Protein AF-D0LQ21-F1 (afdb_monomer_lite)

pLDDT: mean 74.05, std 12.21, range [40.0, 89.25]

Foldseek 3Di:
DPPPCDPVNVVVVVVVVLVVVLVVQLVVQCVVPVDNVRSVVRSVVVSVVVVVVVVVVVVVVVVPPPPDDPPDDPDD

Radius of gyration: 19.41 Å; chains: 1; bounding box: 46×28×57 Å

Organism: Haliangium ochraceum (strain DSM 14365 / JCM 11303 / SMP-2) (NCBI:txid502025)

Secondary structure (DSSP, 8-state):
------HHHHHHHHHHHHHHHHHHHHHHHHHHH--HHHHHHHHHHHHHHHHHHHHHHHHHHHT--TT---------

Structure (mmCIF, N/CA/C/O backbone):
data_AF-D0LQ21-F1
#
_entry.id   AF-D0LQ21-F1
#
loop_
_atom_site.group_PDB
_atom_site.id
_atom_site.type_symbol
_atom_site.label_atom_id
_atom_site.label_alt_id
_atom_site.label_comp_id
_atom_site.label_asym_id
_atom_site.label_entity_id
_atom_site.label_seq_id
_atom_site.pdbx_PDB_ins_code
_atom_site.Cartn_x
_atom_site.Cartn_y
_atom_site.Cartn_z
_atom_site.occupancy
_atom_site.B_iso_or_equiv
_atom_site.auth_seq_id
_atom_site.auth_comp_id
_atom_site.auth_asym_id
_atom_site.auth_atom_id
_atom_site.pdbx_PDB_model_num
ATOM 1 N N . MET A 1 1 ? 3.018 13.210 -29.492 1.00 40.00 1 MET A N 1
ATOM 2 C CA . MET A 1 1 ? 4.100 13.584 -28.553 1.00 40.00 1 MET A CA 1
ATOM 3 C C . MET A 1 1 ? 4.186 12.501 -27.476 1.00 40.00 1 MET A C 1
ATOM 5 O O . MET A 1 1 ? 3.337 12.466 -26.597 1.00 40.00 1 MET A O 1
ATOM 9 N N . ARG A 1 2 ? 5.110 11.530 -27.586 1.00 43.97 2 ARG A N 1
ATOM 10 C CA . ARG A 1 2 ? 5.321 10.532 -26.518 1.00 43.97 2 ARG A CA 1
ATOM 11 C C . ARG A 1 2 ? 6.034 11.248 -25.376 1.00 43.97 2 ARG A C 1
ATOM 13 O O . ARG A 1 2 ? 7.234 11.486 -25.458 1.00 43.97 2 ARG A O 1
ATOM 20 N N . THR A 1 3 ? 5.297 11.662 -24.351 1.00 47.78 3 THR A N 1
ATOM 21 C CA . THR A 1 3 ? 5.907 12.197 -23.133 1.00 47.78 3 THR A CA 1
ATOM 22 C C . THR A 1 3 ? 6.766 11.095 -22.527 1.00 47.78 3 THR A C 1
ATOM 24 O O . THR A 1 3 ? 6.233 10.088 -22.064 1.00 47.78 3 THR A O 1
ATOM 27 N N . MET A 1 4 ? 8.085 11.267 -22.568 1.00 48.34 4 MET A N 1
ATOM 28 C CA . MET A 1 4 ? 9.034 10.461 -21.807 1.00 48.34 4 MET A CA 1
ATOM 29 C C . MET A 1 4 ? 8.668 10.613 -20.326 1.00 48.34 4 MET A C 1
ATOM 31 O O . MET A 1 4 ? 9.028 11.603 -19.689 1.00 48.34 4 MET A O 1
ATOM 35 N N . GLU A 1 5 ? 7.867 9.691 -19.783 1.00 50.94 5 GLU A N 1
ATOM 36 C CA . GLU A 1 5 ? 7.608 9.645 -18.347 1.00 50.94 5 GLU A CA 1
ATOM 37 C C . GLU A 1 5 ? 8.952 9.416 -17.657 1.00 50.94 5 GLU A C 1
ATOM 39 O O . GLU A 1 5 ? 9.556 8.348 -17.740 1.00 50.94 5 GLU A O 1
ATOM 44 N N . SER A 1 6 ? 9.458 10.458 -17.000 1.00 60.19 6 SER A N 1
ATOM 45 C CA . SER A 1 6 ? 10.639 10.331 -16.160 1.00 60.19 6 SER A CA 1
ATOM 46 C C . SER A 1 6 ? 10.341 9.302 -15.071 1.00 60.19 6 SER A C 1
ATOM 48 O O . SER A 1 6 ? 9.326 9.420 -14.381 1.00 60.19 6 SER A O 1
ATOM 50 N N . LYS A 1 7 ? 11.238 8.322 -14.882 1.00 64.00 7 LYS A N 1
ATOM 51 C CA . LYS A 1 7 ? 11.131 7.265 -13.854 1.00 64.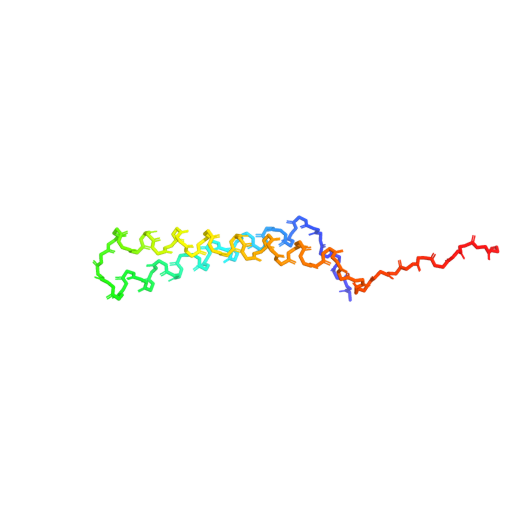00 7 LYS A CA 1
ATOM 52 C C . LYS A 1 7 ? 10.731 7.823 -12.476 1.00 64.00 7 LYS A C 1
ATOM 54 O O . LYS A 1 7 ? 9.968 7.197 -11.750 1.00 64.00 7 LYS A O 1
ATOM 59 N N . LYS A 1 8 ? 11.173 9.047 -12.154 1.00 62.06 8 LYS A N 1
ATOM 60 C CA . LYS A 1 8 ? 10.838 9.774 -10.917 1.00 62.06 8 LYS A CA 1
ATOM 61 C C . LYS A 1 8 ? 9.351 10.149 -10.808 1.00 62.06 8 LYS A C 1
ATOM 63 O O . LYS A 1 8 ? 8.776 10.058 -9.729 1.00 62.06 8 LYS A O 1
ATOM 68 N N . ARG A 1 9 ? 8.713 10.545 -11.913 1.00 54.59 9 ARG A N 1
ATOM 69 C CA . ARG A 1 9 ? 7.296 10.945 -11.955 1.00 54.59 9 ARG A CA 1
ATOM 70 C C . ARG A 1 9 ? 6.363 9.734 -11.859 1.00 54.59 9 ARG A C 1
ATOM 72 O O . ARG A 1 9 ? 5.358 9.802 -11.155 1.00 54.59 9 ARG A O 1
ATOM 79 N N . SER A 1 10 ? 6.740 8.621 -12.491 1.00 68.06 10 SER A N 1
ATOM 80 C CA . SER A 1 10 ? 6.019 7.348 -12.369 1.00 68.06 10 SER A CA 1
ATOM 81 C C . SER A 1 10 ? 6.093 6.794 -10.941 1.00 68.06 10 SER A C 1
ATOM 83 O O . SER A 1 10 ? 5.087 6.321 -10.415 1.00 68.06 10 SER A O 1
ATOM 85 N N . LEU A 1 11 ? 7.257 6.906 -10.284 1.00 72.75 11 LEU A N 1
ATOM 86 C CA . LEU A 1 11 ? 7.431 6.495 -8.888 1.00 72.75 11 LEU A CA 1
ATOM 87 C C . LEU A 1 11 ? 6.573 7.344 -7.936 1.00 72.75 11 LEU A C 1
ATOM 89 O O . LEU A 1 11 ? 5.894 6.797 -7.071 1.00 72.75 11 LEU A O 1
ATOM 93 N N . ALA A 1 12 ? 6.549 8.667 -8.136 1.00 71.12 12 ALA A N 1
ATOM 94 C CA . ALA A 1 12 ? 5.713 9.574 -7.351 1.00 71.12 12 ALA A CA 1
ATOM 95 C C . ALA A 1 12 ? 4.219 9.243 -7.497 1.00 71.12 12 ALA A C 1
ATOM 97 O O . ALA A 1 12 ? 3.534 9.098 -6.489 1.00 71.12 12 ALA A O 1
ATOM 98 N N . LYS A 1 13 ? 3.726 9.027 -8.727 1.00 65.19 13 LYS A N 1
ATOM 99 C CA . LYS A 1 13 ? 2.337 8.586 -8.962 1.00 65.19 13 LYS A CA 1
ATOM 100 C C . LYS A 1 13 ? 2.014 7.271 -8.260 1.00 65.19 13 LYS A C 1
ATOM 102 O O . LYS A 1 13 ? 0.968 7.169 -7.626 1.00 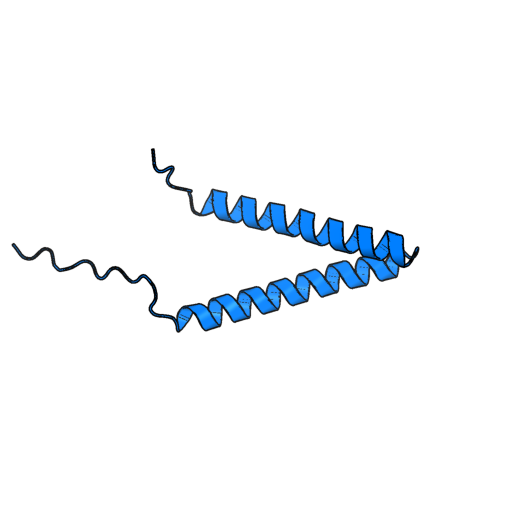65.19 13 LYS A O 1
ATOM 107 N N . ALA A 1 14 ? 2.892 6.274 -8.371 1.00 74.81 14 ALA A N 1
ATOM 108 C CA . ALA A 1 14 ? 2.680 4.971 -7.747 1.00 74.81 14 ALA A CA 1
ATOM 109 C C . ALA A 1 14 ? 2.611 5.082 -6.217 1.00 74.81 14 ALA A C 1
ATOM 111 O O . ALA A 1 14 ? 1.779 4.433 -5.581 1.00 74.81 14 ALA A O 1
ATOM 112 N N . LEU A 1 15 ? 3.456 5.932 -5.630 1.00 75.56 15 LEU A N 1
ATOM 113 C CA . LEU A 1 15 ? 3.460 6.175 -4.195 1.00 75.56 15 LEU A CA 1
ATOM 114 C C . LEU A 1 15 ? 2.196 6.926 -3.746 1.00 75.56 15 LEU A C 1
ATOM 116 O O . LEU A 1 15 ? 1.545 6.495 -2.797 1.00 75.56 15 LEU A O 1
ATOM 120 N N . SER A 1 16 ? 1.787 7.976 -4.467 1.00 71.69 16 SER A N 1
ATOM 121 C CA . SER A 1 16 ? 0.532 8.695 -4.202 1.00 71.69 16 SER A CA 1
ATOM 122 C C . SER A 1 16 ? -0.685 7.773 -4.276 1.00 71.69 16 SER A C 1
ATOM 124 O O . SER A 1 16 ? -1.540 7.810 -3.394 1.00 71.69 16 SER A O 1
ATOM 126 N N . TRP A 1 17 ? -0.746 6.902 -5.287 1.00 78.94 17 TRP A N 1
ATOM 127 C CA . TRP A 1 17 ? -1.842 5.946 -5.431 1.00 78.94 17 TRP A CA 1
ATOM 128 C C . TRP A 1 17 ? -1.888 4.933 -4.282 1.00 78.94 17 TRP A C 1
ATOM 130 O O . TRP A 1 17 ? -2.969 4.607 -3.796 1.00 78.94 17 TRP A O 1
ATOM 140 N N . ARG A 1 18 ? -0.725 4.478 -3.797 1.00 78.69 18 ARG A N 1
ATOM 141 C CA . ARG A 1 18 ? -0.646 3.575 -2.639 1.00 78.69 18 ARG A CA 1
ATOM 142 C C . ARG A 1 18 ? -1.213 4.210 -1.372 1.00 78.69 18 ARG A C 1
ATOM 144 O O . ARG A 1 18 ? -2.000 3.559 -0.697 1.00 78.69 18 ARG A O 1
ATOM 151 N N . PHE A 1 19 ? -0.889 5.471 -1.088 1.00 76.62 19 PHE A N 1
ATOM 152 C CA . PHE A 1 19 ? -1.447 6.170 0.075 1.00 76.62 19 PHE A CA 1
ATOM 153 C C . PHE A 1 19 ? -2.970 6.303 0.005 1.00 76.62 19 PHE A C 1
ATOM 155 O O . PHE A 1 19 ? -3.650 6.039 0.994 1.00 76.62 19 PHE A O 1
ATOM 162 N N . ILE A 1 20 ? -3.506 6.655 -1.167 1.00 79.44 20 ILE A N 1
ATOM 163 C CA . ILE A 1 20 ? -4.955 6.768 -1.379 1.00 79.44 20 ILE A CA 1
ATOM 164 C C . ILE A 1 20 ? -5.631 5.406 -1.186 1.00 79.44 20 ILE A C 1
ATOM 166 O O . ILE A 1 20 ? -6.624 5.312 -0.469 1.00 79.44 20 ILE A O 1
ATOM 170 N 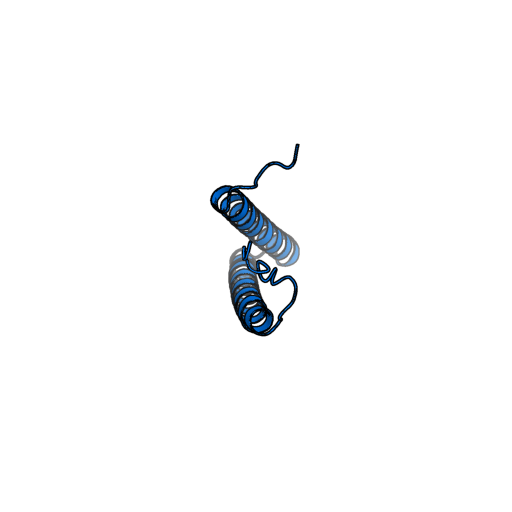N . ALA A 1 21 ? -5.074 4.344 -1.772 1.00 81.94 21 ALA A N 1
ATOM 171 C CA . ALA A 1 21 ? -5.625 2.999 -1.650 1.00 81.94 21 ALA A CA 1
ATOM 172 C C . ALA A 1 21 ? -5.658 2.517 -0.191 1.00 81.94 21 ALA A C 1
ATOM 174 O O . ALA A 1 21 ? -6.696 2.034 0.254 1.00 81.94 21 ALA A O 1
ATOM 175 N N . THR A 1 22 ? -4.573 2.697 0.573 1.00 83.12 22 THR A N 1
ATOM 176 C CA . THR A 1 22 ? -4.545 2.322 1.997 1.00 83.12 22 THR A CA 1
ATOM 177 C C . THR A 1 22 ? -5.575 3.114 2.806 1.00 83.12 22 THR A C 1
ATOM 179 O O . THR A 1 22 ? -6.272 2.534 3.639 1.00 83.12 22 THR A O 1
ATOM 182 N N . PHE A 1 23 ? -5.728 4.415 2.532 1.00 83.44 23 PHE A N 1
ATOM 183 C CA . PHE A 1 23 ? -6.741 5.250 3.186 1.00 83.44 23 PHE A CA 1
ATOM 184 C C . PHE A 1 23 ? -8.164 4.779 2.893 1.00 83.44 23 PHE A C 1
ATOM 186 O O . PHE A 1 23 ? -8.982 4.723 3.808 1.00 83.44 23 PHE A O 1
ATOM 193 N N . ILE A 1 24 ? -8.455 4.404 1.646 1.00 84.50 24 ILE A N 1
ATOM 194 C CA . ILE A 1 24 ? -9.761 3.857 1.264 1.00 84.50 24 ILE A CA 1
ATOM 195 C C . ILE A 1 24 ? -10.018 2.544 2.008 1.00 84.50 24 ILE A C 1
ATOM 197 O O . ILE A 1 24 ? -11.087 2.388 2.593 1.00 84.50 24 ILE A O 1
ATOM 201 N N . THR A 1 25 ? -9.045 1.628 2.055 1.00 88.69 25 THR A N 1
ATOM 202 C CA . THR A 1 25 ? -9.194 0.363 2.791 1.00 88.69 25 THR A CA 1
ATOM 203 C C . THR A 1 25 ? -9.462 0.612 4.278 1.00 88.69 25 THR A C 1
ATOM 205 O O . THR A 1 25 ? -10.371 0.007 4.842 1.00 88.69 25 THR A O 1
ATOM 208 N N . MET A 1 26 ? -8.718 1.526 4.912 1.00 81.62 26 MET A N 1
ATOM 209 C CA . MET A 1 26 ? -8.943 1.901 6.313 1.00 81.62 26 MET A CA 1
ATOM 210 C C . MET A 1 26 ? -10.318 2.538 6.524 1.00 81.62 26 MET A C 1
ATOM 212 O O . MET A 1 26 ? -11.001 2.190 7.481 1.00 81.62 26 MET A O 1
ATOM 216 N N . ALA A 1 27 ? -10.745 3.438 5.636 1.00 82.69 27 ALA A N 1
ATOM 217 C CA . ALA A 1 27 ? -12.050 4.085 5.723 1.00 82.69 27 ALA A CA 1
ATOM 218 C C . ALA A 1 27 ? -13.193 3.071 5.580 1.00 82.69 27 ALA A C 1
ATOM 220 O O . ALA A 1 27 ? -14.125 3.093 6.377 1.00 82.69 27 ALA A O 1
ATOM 221 N N . ILE A 1 28 ? -13.096 2.141 4.625 1.00 85.44 28 ILE A N 1
ATOM 222 C CA . ILE A 1 28 ? -14.067 1.052 4.463 1.00 85.44 28 ILE A CA 1
ATOM 223 C C . ILE A 1 28 ? -14.067 0.168 5.712 1.00 85.44 28 ILE A C 1
ATOM 225 O O . ILE A 1 28 ? -15.123 -0.064 6.293 1.00 85.44 28 ILE A O 1
ATOM 229 N N . ALA A 1 29 ? -12.898 -0.276 6.175 1.00 85.19 29 ALA A N 1
ATOM 230 C CA . ALA A 1 29 ? -12.794 -1.093 7.380 1.00 85.19 29 ALA A CA 1
ATOM 231 C C . ALA A 1 29 ? -13.412 -0.397 8.602 1.00 85.19 29 ALA A C 1
ATOM 233 O O . ALA A 1 29 ? -14.115 -1.045 9.369 1.00 85.19 29 ALA A O 1
ATOM 234 N N . PHE A 1 30 ? -13.207 0.915 8.743 1.00 81.06 30 PHE A N 1
ATOM 235 C CA . PHE A 1 30 ? -13.794 1.717 9.811 1.00 81.06 30 PHE A CA 1
ATOM 236 C C . PHE A 1 30 ? -15.315 1.839 9.690 1.00 81.06 30 PHE A C 1
ATOM 238 O O . PHE A 1 30 ? -16.012 1.646 10.679 1.00 81.06 30 PHE A O 1
ATOM 245 N N . VAL A 1 31 ? -15.842 2.120 8.495 1.00 85.88 31 VAL A N 1
ATOM 246 C CA . VAL A 1 31 ? -17.295 2.219 8.267 1.00 85.88 31 VAL A CA 1
ATOM 247 C C . VAL A 1 31 ? -17.996 0.901 8.594 1.00 85.88 31 VAL A C 1
ATOM 249 O O . VAL A 1 31 ? -19.094 0.915 9.141 1.00 85.88 31 VAL A O 1
ATOM 252 N N . PHE A 1 32 ? -17.363 -0.233 8.290 1.00 83.44 32 PHE A N 1
ATOM 253 C CA . PHE A 1 32 ? -17.940 -1.549 8.549 1.00 83.44 32 PHE A CA 1
ATOM 254 C C . PHE A 1 32 ? -17.745 -2.039 9.989 1.00 83.44 32 PHE A C 1
ATOM 256 O O . PHE A 1 32 ? -18.637 -2.702 10.511 1.00 83.44 32 PHE A O 1
ATOM 263 N N . SER A 1 33 ? -16.610 -1.752 10.636 1.00 85.69 33 SER A N 1
ATOM 264 C CA . SER A 1 33 ? -16.351 -2.230 12.004 1.00 85.69 33 SER A CA 1
ATOM 265 C C . SER A 1 33 ? -16.801 -1.262 13.099 1.00 85.69 33 SER A C 1
ATOM 267 O O . SER A 1 33 ? -17.020 -1.691 14.227 1.00 85.69 33 SER A O 1
ATOM 269 N N . GLY A 1 34 ? -16.877 0.040 12.807 1.00 81.75 34 GLY A N 1
ATOM 270 C CA . GLY A 1 34 ? -17.069 1.106 13.796 1.00 81.75 34 GLY A CA 1
ATOM 271 C C . GLY A 1 34 ? -15.879 1.322 14.744 1.00 81.75 34 GLY A C 1
ATOM 272 O O . GLY A 1 34 ? -15.930 2.202 15.600 1.00 81.75 34 GLY A O 1
ATOM 273 N N . GLU A 1 35 ? -14.795 0.550 14.605 1.00 83.75 35 GLU A N 1
ATOM 274 C CA . GLU A 1 35 ? -13.661 0.538 15.532 1.00 83.75 35 GLU A CA 1
ATOM 275 C C . GLU A 1 35 ? -12.363 0.985 14.841 1.00 83.75 35 GLU A C 1
ATOM 277 O O . GLU A 1 35 ? -11.840 0.318 13.941 1.00 83.75 35 GLU A O 1
ATOM 282 N N . TYR A 1 36 ? -11.790 2.099 15.308 1.00 83.00 36 TYR A N 1
ATOM 283 C CA . TYR A 1 36 ? -10.571 2.694 14.742 1.00 83.00 36 TYR A CA 1
ATOM 284 C C . TYR A 1 36 ? -9.356 1.756 14.780 1.00 83.00 36 TYR A C 1
ATOM 286 O O . TYR A 1 36 ? -8.566 1.724 13.833 1.00 83.00 36 TYR A O 1
ATOM 294 N N . LEU A 1 37 ? -9.201 0.969 15.852 1.00 83.62 37 LEU A N 1
ATOM 295 C CA . LEU A 1 37 ? -8.059 0.066 16.008 1.00 83.62 37 L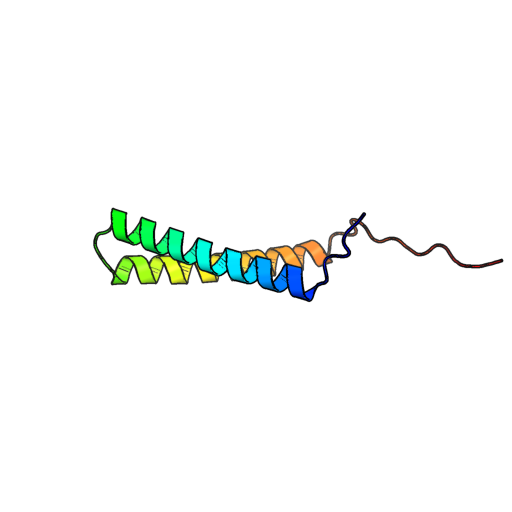EU A CA 1
ATOM 296 C C . LEU A 1 37 ? -8.116 -1.093 15.003 1.00 83.62 37 LEU A C 1
ATOM 298 O O . LEU A 1 37 ? -7.088 -1.494 14.455 1.00 83.62 37 LEU A O 1
ATOM 302 N N . PHE A 1 38 ? -9.315 -1.604 14.722 1.00 84.06 38 PHE A N 1
ATOM 303 C CA . PHE A 1 38 ? -9.527 -2.641 13.717 1.00 84.06 38 PHE A CA 1
ATOM 304 C C . PHE A 1 38 ? -9.235 -2.124 12.302 1.00 84.06 38 PHE A C 1
ATOM 306 O O . PHE A 1 38 ? -8.504 -2.764 11.543 1.00 84.06 38 PHE A O 1
ATOM 313 N N . ALA A 1 39 ? -9.711 -0.920 11.977 1.00 83.25 39 ALA A N 1
ATOM 314 C CA . ALA A 1 39 ? -9.434 -0.271 10.699 1.00 83.25 39 ALA A CA 1
ATOM 315 C C . ALA A 1 39 ? -7.932 -0.042 10.461 1.00 83.25 39 ALA A C 1
ATOM 317 O O . ALA A 1 39 ? -7.421 -0.334 9.378 1.00 83.25 39 ALA A O 1
ATOM 318 N N . ALA A 1 40 ? -7.206 0.414 11.488 1.00 83.12 40 ALA A N 1
ATOM 319 C CA . ALA A 1 40 ? -5.757 0.587 11.424 1.00 83.12 40 ALA A CA 1
ATOM 320 C C . ALA A 1 40 ? -5.022 -0.743 11.187 1.00 83.12 40 ALA A C 1
ATOM 322 O O . ALA A 1 40 ? -4.129 -0.810 10.339 1.00 83.12 40 ALA A O 1
ATOM 323 N N . LYS A 1 41 ? -5.431 -1.822 11.871 1.00 87.25 41 LYS A N 1
ATOM 324 C CA . LYS A 1 41 ? -4.872 -3.169 11.654 1.00 87.25 41 LYS A CA 1
AT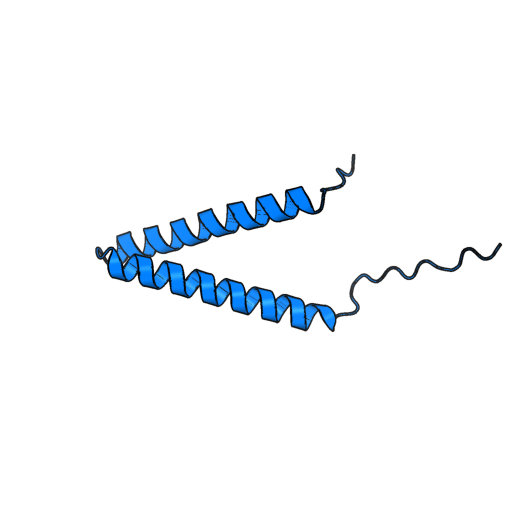OM 325 C C . LYS A 1 41 ? -5.072 -3.640 10.214 1.00 87.25 41 LYS A C 1
ATOM 327 O O . LYS A 1 41 ? -4.122 -4.143 9.614 1.00 87.25 41 LYS A O 1
ATOM 332 N N . ILE A 1 42 ? -6.262 -3.433 9.643 1.00 89.25 42 ILE A N 1
ATOM 333 C CA . ILE A 1 42 ? -6.533 -3.779 8.241 1.00 89.25 42 ILE A CA 1
ATOM 334 C C . ILE A 1 42 ? -5.664 -2.951 7.291 1.00 89.25 42 ILE A C 1
ATOM 336 O O . ILE A 1 42 ? -5.047 -3.523 6.396 1.00 89.25 42 ILE A O 1
ATOM 340 N N . GLY A 1 43 ? -5.555 -1.635 7.492 1.00 85.56 43 GLY A N 1
ATOM 341 C CA . GLY A 1 43 ? -4.713 -0.779 6.648 1.00 85.56 43 GLY A CA 1
ATOM 342 C C . GLY A 1 43 ? -3.240 -1.203 6.628 1.00 85.56 43 GLY A C 1
ATOM 343 O O . GLY A 1 43 ? -2.612 -1.245 5.564 1.00 85.56 43 GLY A O 1
ATOM 344 N N . ILE A 1 44 ? -2.694 -1.568 7.792 1.00 85.44 44 ILE A N 1
ATOM 345 C CA . ILE A 1 44 ? -1.315 -2.063 7.919 1.00 85.44 44 ILE A CA 1
ATOM 346 C C . ILE A 1 44 ? -1.161 -3.420 7.223 1.00 85.44 44 ILE A C 1
ATOM 348 O O . ILE A 1 44 ? -0.236 -3.595 6.426 1.00 85.44 44 ILE A O 1
ATOM 352 N N . ALA A 1 45 ? -2.072 -4.362 7.483 1.00 88.56 45 ALA A N 1
ATOM 353 C CA . ALA A 1 45 ? -2.040 -5.687 6.867 1.00 88.56 45 ALA A CA 1
ATOM 354 C C . ALA A 1 45 ? -2.134 -5.601 5.335 1.00 88.56 45 ALA A C 1
ATOM 356 O O . ALA A 1 45 ? -1.324 -6.203 4.630 1.00 88.56 45 ALA A O 1
ATOM 357 N N . ASP A 1 46 ? -3.059 -4.793 4.816 1.00 87.25 46 ASP A N 1
ATOM 358 C CA . ASP A 1 46 ? -3.245 -4.564 3.382 1.00 87.25 46 ASP A CA 1
ATOM 359 C C . ASP A 1 46 ? -1.984 -3.982 2.724 1.00 87.25 46 ASP A C 1
ATOM 361 O O . ASP A 1 46 ? -1.554 -4.435 1.659 1.00 87.25 46 ASP A O 1
ATOM 365 N N . THR A 1 47 ? -1.331 -3.026 3.389 1.00 84.62 47 THR A N 1
ATOM 366 C CA . THR A 1 47 ? -0.090 -2.420 2.888 1.00 84.62 47 THR A CA 1
ATOM 367 C C . THR A 1 47 ? 1.052 -3.439 2.833 1.00 84.62 47 THR A C 1
ATOM 369 O O . THR A 1 47 ? 1.759 -3.511 1.823 1.00 84.62 47 THR A O 1
ATOM 372 N N . LEU A 1 48 ? 1.211 -4.263 3.875 1.00 88.31 48 LEU A N 1
ATOM 373 C CA . LEU A 1 48 ? 2.232 -5.316 3.927 1.00 88.31 48 LEU A CA 1
ATOM 374 C C . LEU A 1 48 ? 2.007 -6.388 2.857 1.00 88.31 48 LEU A C 1
ATOM 376 O O . LEU A 1 48 ? 2.949 -6.753 2.152 1.00 88.31 48 LEU A O 1
ATOM 380 N N . ILE A 1 49 ? 0.764 -6.844 2.685 1.00 87.75 49 ILE A N 1
ATOM 381 C CA . ILE A 1 49 ? 0.406 -7.829 1.656 1.00 87.75 49 ILE A CA 1
ATOM 382 C C . ILE A 1 49 ? 0.717 -7.273 0.265 1.00 87.75 49 ILE A C 1
ATOM 384 O O . ILE A 1 49 ? 1.367 -7.946 -0.534 1.00 87.75 49 ILE A O 1
ATOM 388 N N . LYS A 1 50 ? 0.325 -6.026 -0.027 1.00 82.50 50 LYS A N 1
ATOM 389 C CA . LYS A 1 50 ? 0.615 -5.385 -1.319 1.00 82.50 50 LYS A CA 1
ATOM 390 C C . LYS A 1 50 ? 2.111 -5.195 -1.558 1.00 82.50 50 LYS A C 1
ATOM 392 O O . LYS A 1 50 ? 2.561 -5.312 -2.700 1.00 82.50 50 LYS A O 1
ATOM 397 N N . PHE A 1 51 ? 2.884 -4.886 -0.518 1.00 85.19 51 PHE A N 1
ATOM 398 C CA . PHE A 1 51 ? 4.338 -4.793 -0.627 1.00 85.19 51 PHE A CA 1
ATOM 399 C C . PHE A 1 51 ? 4.956 -6.158 -0.954 1.00 85.19 51 PHE A C 1
ATOM 401 O O . PHE A 1 51 ? 5.707 -6.268 -1.923 1.00 85.19 51 PHE A O 1
ATOM 408 N N . ALA A 1 52 ? 4.583 -7.202 -0.210 1.00 84.56 52 ALA A N 1
ATOM 409 C CA . ALA A 1 52 ? 5.052 -8.565 -0.446 1.00 84.56 52 ALA A CA 1
ATOM 410 C C . ALA A 1 52 ? 4.661 -9.072 -1.845 1.00 84.56 52 ALA A C 1
ATOM 412 O O . ALA A 1 52 ? 5.503 -9.607 -2.564 1.00 84.56 52 ALA A O 1
ATOM 413 N N . ALA A 1 53 ? 3.416 -8.837 -2.269 1.00 82.50 53 ALA A N 1
ATOM 414 C CA . ALA A 1 53 ? 2.934 -9.194 -3.600 1.00 82.50 53 ALA A CA 1
ATOM 415 C C . ALA A 1 53 ? 3.692 -8.450 -4.707 1.00 82.50 53 ALA A C 1
ATOM 417 O O . ALA A 1 53 ? 4.046 -9.055 -5.714 1.00 82.50 53 ALA A O 1
ATOM 418 N N . TYR A 1 54 ? 3.988 -7.159 -4.519 1.00 80.00 54 TYR A N 1
ATOM 419 C CA . TYR A 1 54 ? 4.791 -6.389 -5.470 1.00 80.00 54 TYR A CA 1
ATOM 420 C C . TYR A 1 54 ? 6.224 -6.921 -5.566 1.00 80.00 54 TYR A C 1
ATOM 422 O O . TYR A 1 54 ? 6.736 -7.101 -6.667 1.00 80.00 54 TYR A O 1
ATOM 430 N N . PHE A 1 55 ? 6.859 -7.219 -4.431 1.00 79.50 55 PHE A N 1
ATOM 431 C CA . PHE A 1 55 ? 8.201 -7.798 -4.410 1.00 79.50 55 PHE A CA 1
ATOM 432 C C . PHE A 1 55 ? 8.237 -9.171 -5.094 1.00 79.50 55 PHE A C 1
ATOM 434 O O . PHE A 1 55 ? 9.110 -9.430 -5.923 1.00 79.50 55 PHE A O 1
ATOM 441 N N . ALA A 1 56 ? 7.257 -10.031 -4.804 1.00 76.31 56 ALA A N 1
ATOM 442 C CA . ALA A 1 56 ? 7.108 -11.322 -5.468 1.00 76.31 56 ALA A CA 1
ATOM 443 C C . ALA A 1 56 ? 6.874 -11.154 -6.976 1.00 76.31 56 ALA A C 1
ATOM 445 O O . ALA A 1 56 ? 7.530 -11.820 -7.771 1.00 76.31 56 ALA A O 1
ATOM 446 N N . HIS A 1 57 ? 6.003 -10.226 -7.378 1.00 74.00 57 HIS A N 1
ATOM 447 C CA . HIS A 1 57 ? 5.757 -9.901 -8.779 1.00 74.00 57 HIS A CA 1
ATOM 448 C C . HIS A 1 57 ? 7.038 -9.443 -9.482 1.00 74.00 57 HIS A C 1
ATOM 450 O O . HIS A 1 57 ? 7.364 -9.970 -10.540 1.00 74.00 57 HIS A O 1
ATOM 456 N N . GLU A 1 58 ? 7.801 -8.519 -8.895 1.00 78.88 58 GLU A N 1
ATOM 457 C CA . GLU A 1 58 ? 9.065 -8.049 -9.470 1.00 78.88 58 GLU A CA 1
ATOM 458 C C . GLU A 1 58 ? 10.088 -9.189 -9.581 1.00 78.88 58 GLU A C 1
ATOM 460 O O . GLU A 1 58 ? 10.747 -9.337 -10.612 1.00 78.88 58 GLU A O 1
ATOM 465 N N . ARG A 1 59 ? 10.159 -10.073 -8.576 1.00 78.88 59 ARG A N 1
ATOM 466 C CA . ARG A 1 59 ? 11.039 -11.248 -8.606 1.00 78.88 59 ARG A CA 1
ATOM 467 C C . ARG A 1 59 ? 10.644 -12.258 -9.683 1.00 78.88 59 ARG A C 1
ATOM 469 O O . ARG A 1 59 ? 11.528 -12.778 -10.362 1.00 78.88 59 ARG A O 1
ATOM 476 N N . LEU A 1 60 ? 9.349 -12.518 -9.855 1.00 75.12 60 LEU A N 1
ATOM 477 C CA . LEU A 1 60 ? 8.826 -13.363 -10.932 1.00 75.12 60 LEU A CA 1
ATOM 478 C C . LEU A 1 60 ? 9.088 -12.720 -12.300 1.00 75.12 60 LEU A C 1
ATOM 480 O O . LEU A 1 60 ? 9.506 -13.403 -13.234 1.00 75.12 60 LEU A O 1
ATOM 484 N N . TRP A 1 61 ? 8.932 -11.399 -12.402 1.00 65.94 61 TRP A N 1
ATOM 485 C CA . TRP A 1 61 ? 9.142 -10.642 -13.634 1.00 65.94 61 TRP A CA 1
ATOM 486 C C . TRP A 1 61 ? 10.604 -10.634 -14.097 1.00 65.94 61 TRP A C 1
ATOM 488 O O . TRP A 1 61 ? 10.858 -10.658 -15.298 1.00 65.94 61 TRP A O 1
ATOM 498 N N . LEU A 1 62 ? 11.580 -10.692 -13.181 1.00 66.62 62 LEU A N 1
ATOM 499 C CA . LEU A 1 62 ? 13.001 -10.847 -13.538 1.00 66.62 62 LEU A CA 1
ATOM 500 C C . LEU A 1 62 ? 13.282 -12.127 -14.349 1.00 66.62 62 LEU A C 1
ATOM 502 O O . LEU A 1 62 ? 14.210 -12.148 -15.162 1.00 66.62 62 LEU A O 1
ATOM 506 N N . GLY A 1 63 ? 12.479 -13.180 -14.165 1.00 63.78 63 GLY A N 1
ATOM 507 C CA . GLY A 1 63 ? 12.560 -14.413 -14.955 1.00 63.78 63 GLY A CA 1
ATOM 508 C C . GLY A 1 63 ? 11.906 -14.309 -16.338 1.00 63.78 63 GLY A C 1
ATOM 509 O O . GLY A 1 63 ? 12.204 -15.104 -17.230 1.00 63.78 63 GLY A O 1
ATOM 510 N N . VAL A 1 64 ? 11.046 -13.314 -16.555 1.00 68.50 64 VAL A N 1
ATOM 511 C CA . VAL A 1 64 ? 10.266 -13.157 -17.785 1.00 68.50 64 VAL A CA 1
ATOM 512 C C . VAL A 1 64 ? 11.073 -12.348 -18.813 1.00 68.50 64 VAL A C 1
ATOM 514 O O . VAL A 1 64 ? 11.375 -11.173 -18.626 1.00 68.50 64 VAL A O 1
ATOM 517 N N . ARG A 1 65 ? 11.435 -12.962 -19.952 1.00 57.84 65 ARG A N 1
ATOM 518 C CA . ARG A 1 65 ? 12.201 -12.329 -21.060 1.00 57.84 65 ARG A CA 1
ATOM 519 C C . ARG A 1 65 ? 11.374 -11.372 -21.939 1.00 57.84 65 ARG A C 1
ATOM 521 O O . ARG A 1 65 ? 11.778 -11.070 -23.061 1.00 57.84 65 ARG A O 1
ATOM 528 N N . PHE A 1 66 ? 10.219 -10.909 -21.476 1.00 54.50 66 PHE A N 1
ATOM 529 C CA . PHE A 1 66 ? 9.288 -10.133 -22.291 1.00 54.50 66 PHE A CA 1
ATOM 530 C C . PHE A 1 66 ? 9.807 -8.697 -22.496 1.00 54.50 66 PHE A C 1
ATOM 532 O O . PHE A 1 66 ? 10.019 -7.966 -21.533 1.00 54.50 66 PHE A O 1
ATOM 539 N N . GLY A 1 67 ? 10.045 -8.297 -23.753 1.00 59.97 67 GLY A N 1
ATOM 540 C CA . GLY A 1 67 ? 10.413 -6.921 -24.121 1.00 59.97 67 GLY A CA 1
ATOM 541 C C . GLY A 1 67 ? 11.908 -6.559 -24.119 1.00 59.97 67 GLY A C 1
ATOM 542 O O . GLY A 1 67 ? 12.228 -5.375 -24.225 1.00 59.97 67 GLY A O 1
ATOM 543 N N . ARG A 1 68 ? 12.845 -7.519 -24.035 1.00 55.50 68 ARG A N 1
ATOM 544 C CA . ARG A 1 68 ? 14.275 -7.221 -24.272 1.00 55.50 68 ARG A CA 1
ATOM 545 C C . ARG A 1 68 ? 14.489 -6.881 -25.752 1.00 55.50 68 ARG A C 1
ATOM 547 O O . ARG A 1 68 ? 14.610 -7.785 -26.572 1.00 55.50 68 ARG A O 1
ATOM 554 N N . TYR A 1 69 ? 14.563 -5.594 -26.086 1.00 56.53 69 TYR A N 1
ATOM 555 C CA . TYR A 1 69 ? 15.197 -5.156 -27.329 1.00 56.53 69 TYR A CA 1
ATOM 556 C C . TYR A 1 69 ? 16.693 -5.435 -27.196 1.00 56.53 69 TYR A C 1
ATOM 558 O O . TYR A 1 69 ? 17.393 -4.748 -26.455 1.00 56.53 69 TYR A O 1
ATOM 566 N N . VAL A 1 70 ? 17.167 -6.479 -27.871 1.00 63.75 70 VAL A N 1
ATOM 567 C CA . VAL A 1 70 ? 18.589 -6.605 -28.187 1.00 63.75 70 VAL A CA 1
ATOM 568 C C . VAL A 1 70 ? 18.854 -5.499 -29.210 1.00 63.75 70 VAL A C 1
ATOM 570 O O . VAL A 1 70 ? 18.199 -5.516 -30.254 1.00 63.75 70 VAL A O 1
ATOM 573 N N . PRO A 1 71 ? 19.705 -4.497 -28.932 1.00 64.88 71 PRO A N 1
ATOM 574 C CA . PRO A 1 71 ? 20.156 -3.602 -29.983 1.00 64.88 71 PRO A CA 1
ATOM 575 C C . PRO A 1 71 ? 20.933 -4.482 -30.959 1.00 64.88 71 PRO A C 1
ATOM 577 O O . PRO A 1 71 ? 21.984 -5.010 -30.604 1.00 64.88 71 PRO A O 1
ATOM 580 N N . THR A 1 72 ? 20.363 -4.738 -32.134 1.00 69.00 72 T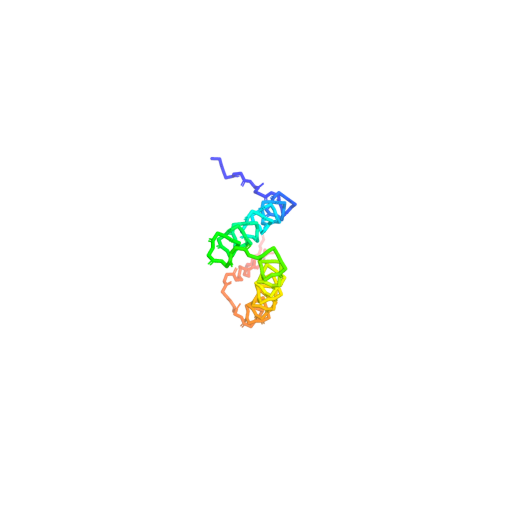HR A N 1
ATOM 581 C CA . THR A 1 72 ? 21.076 -5.385 -33.232 1.00 69.00 72 THR A CA 1
ATOM 582 C C . THR A 1 72 ? 22.305 -4.533 -33.527 1.00 69.00 72 THR A C 1
ATOM 584 O O . THR A 1 72 ? 22.179 -3.312 -33.625 1.00 69.00 72 THR A O 1
ATOM 587 N N . ASP A 1 73 ? 23.470 -5.172 -33.576 1.00 66.44 73 ASP A N 1
ATOM 588 C CA . ASP A 1 73 ? 24.776 -4.569 -33.827 1.00 66.44 73 ASP A CA 1
ATOM 589 C C . ASP A 1 73 ? 24.729 -3.375 -34.790 1.00 66.44 73 ASP A C 1
ATOM 591 O O . ASP A 1 73 ? 24.260 -3.492 -35.922 1.00 66.44 73 ASP A O 1
ATOM 595 N N . TYR A 1 74 ? 25.319 -2.250 -34.376 1.00 66.31 74 TYR A N 1
ATOM 596 C CA . TYR A 1 74 ? 25.871 -1.292 -35.332 1.00 66.31 74 TYR A CA 1
ATOM 597 C C . TYR A 1 74 ? 27.193 -1.866 -35.848 1.00 66.31 74 TYR A C 1
ATOM 599 O O . TYR A 1 74 ? 28.280 -1.501 -35.405 1.00 66.31 74 TYR A O 1
ATOM 607 N N . GLN A 1 75 ? 27.072 -2.824 -36.759 1.00 67.88 75 GLN A N 1
ATOM 608 C CA . GLN A 1 75 ? 28.107 -3.192 -37.712 1.00 67.88 75 GLN A CA 1
ATOM 609 C C . GLN A 1 75 ? 27.571 -2.758 -39.079 1.00 67.88 75 GLN A C 1
ATOM 611 O O . GLN A 1 75 ? 26.723 -3.455 -39.630 1.00 67.88 75 GLN A O 1
ATOM 616 N N . ILE A 1 76 ? 27.962 -1.556 -39.520 1.00 59.03 76 ILE A N 1
ATOM 617 C CA . ILE A 1 76 ? 28.483 -1.141 -40.843 1.00 59.03 76 ILE A CA 1
ATOM 618 C C . ILE A 1 76 ? 28.852 0.343 -40.708 1.00 59.03 76 ILE A C 1
ATOM 620 O O . ILE A 1 76 ? 27.983 1.127 -40.259 1.00 59.03 76 ILE A O 1
#

InterPro domains:
  IPR018638 Domain of unknown function DUF2061, membrane [PF09834] (11-61)

Sequence (76 aa):
MRTMESKKRSLAKALSWRFIATFITMAIAFVFSGEYLFAAKIGIADTLIKFAAYFAHERLWLGVRFGRYVPTDYQI